Protein AF-A0A2V3VGV3-F1 (afdb_monomer_lite)

Radius of gyration: 23.81 Å; chains: 1; bounding box: 54×51×53 Å

pLDDT: mean 84.39, std 12.81, range [41.53, 97.75]

Secondary structure (DSSP, 8-state):
------TT-SSSSB-SSTTSB-S--HHHHHHHHHHHT--S--HHHHHHHHHHHHHHTT--HHHHHHHTT-SSHHHHGGGGGS-SHHHHHHHHHHHHHHHHHTT--SPPP-PPP----

Sequence (117 aa):
MQNRKSDDSEFVFPGIGKSGHIQEPRKGWERILKSAEIKDLRLHDLRRTLGSWQAKTGASLAIIGKSLNHKNQNTTAIYARLDLDPVRDSVNTATSAMLAAGGLTKPGEIVQFKKKK

Structure (mmCIF, N/CA/C/O backbone):
data_AF-A0A2V3VGV3-F1
#
_entry.id   AF-A0A2V3VGV3-F1
#
loop_
_atom_site.group_PDB
_atom_site.id
_atom_site.type_symbol
_atom_site.label_atom_id
_atom_site.label_alt_id
_atom_site.label_comp_id
_atom_site.label_asym_id
_atom_site.label_entity_id
_atom_site.label_seq_id
_atom_site.pdbx_PDB_ins_code
_atom_site.Cartn_x
_atom_site.Cartn_y
_atom_site.Cartn_z
_atom_site.occupancy
_atom_site.B_iso_or_equiv
_atom_site.auth_seq_id
_atom_site.auth_comp_id
_atom_site.auth_asym_id
_atom_site.auth_atom_id
_atom_site.pdbx_PDB_model_num
ATOM 1 N N . MET A 1 1 ? 3.241 0.361 -24.823 1.00 41.53 1 MET A N 1
ATOM 2 C CA . MET A 1 1 ? 4.110 -0.615 -24.130 1.00 41.53 1 MET A CA 1
ATOM 3 C C . MET A 1 1 ? 4.147 -1.877 -24.976 1.00 41.53 1 MET A C 1
ATOM 5 O O . MET A 1 1 ? 3.170 -2.605 -24.985 1.00 41.53 1 MET A O 1
ATOM 9 N N . GLN A 1 2 ? 5.198 -2.090 -25.770 1.00 47.19 2 GLN A N 1
ATOM 10 C CA . GLN A 1 2 ? 5.351 -3.347 -26.508 1.00 47.19 2 GLN A CA 1
ATOM 11 C C . GLN A 1 2 ? 5.867 -4.406 -25.531 1.00 47.19 2 GLN A C 1
ATOM 13 O O . GLN A 1 2 ? 6.967 -4.264 -24.991 1.00 47.19 2 GLN A O 1
ATOM 18 N N . ASN A 1 3 ? 5.050 -5.427 -25.269 1.00 47.53 3 ASN A N 1
ATOM 19 C CA . ASN A 1 3 ? 5.490 -6.638 -24.592 1.00 47.53 3 ASN A CA 1
ATOM 20 C C . ASN A 1 3 ? 6.652 -7.214 -25.401 1.00 47.53 3 ASN A C 1
ATOM 22 O O . ASN A 1 3 ? 6.489 -7.531 -26.578 1.00 47.53 3 ASN A O 1
ATOM 26 N N . ARG A 1 4 ? 7.830 -7.320 -24.782 1.00 57.66 4 ARG A N 1
ATOM 27 C CA . ARG A 1 4 ? 8.932 -8.125 -25.312 1.00 57.66 4 ARG A CA 1
ATOM 28 C C . ARG A 1 4 ? 8.493 -9.584 -25.219 1.00 57.66 4 ARG A C 1
ATOM 30 O O . ARG A 1 4 ? 8.804 -10.256 -24.247 1.00 57.66 4 ARG A O 1
ATOM 37 N N . LYS A 1 5 ? 7.676 -10.031 -26.168 1.00 53.75 5 LYS A N 1
ATOM 38 C CA . LYS A 1 5 ? 7.305 -11.434 -26.295 1.00 53.75 5 LYS A CA 1
ATOM 39 C C . LYS A 1 5 ? 8.529 -12.201 -26.777 1.00 53.75 5 LYS A C 1
ATOM 41 O O . LYS A 1 5 ? 8.916 -12.079 -27.934 1.00 53.75 5 LYS A O 1
ATOM 46 N N . SER A 1 6 ? 9.122 -12.987 -25.896 1.00 59.50 6 SER A N 1
ATOM 47 C CA . SER A 1 6 ? 9.568 -14.318 -26.280 1.00 59.50 6 SER A CA 1
ATOM 48 C C . SER A 1 6 ? 8.432 -15.245 -25.862 1.00 59.50 6 SER A C 1
ATOM 50 O O . SER A 1 6 ? 8.212 -15.428 -24.669 1.00 59.50 6 SER A O 1
ATOM 52 N N . ASP A 1 7 ? 7.666 -15.769 -26.825 1.00 63.41 7 ASP A N 1
ATOM 53 C CA . ASP A 1 7 ? 6.530 -16.677 -26.560 1.00 63.41 7 ASP A CA 1
ATOM 54 C C . ASP A 1 7 ? 6.970 -18.000 -25.872 1.00 63.41 7 ASP A C 1
ATOM 56 O O . ASP A 1 7 ? 6.122 -18.812 -25.529 1.00 63.41 7 ASP A O 1
ATOM 60 N N . ASP A 1 8 ? 8.274 -18.176 -25.608 1.00 77.25 8 ASP A N 1
ATOM 61 C CA . ASP A 1 8 ? 8.905 -19.375 -25.036 1.00 77.25 8 ASP A CA 1
ATOM 62 C C . ASP A 1 8 ? 9.764 -19.087 -23.776 1.00 77.25 8 ASP A C 1
ATOM 64 O O . ASP A 1 8 ? 10.654 -19.850 -23.410 1.00 77.25 8 ASP A O 1
ATOM 68 N N . SER A 1 9 ? 9.574 -17.933 -23.118 1.00 81.75 9 SER A N 1
ATOM 69 C CA . SER A 1 9 ? 10.306 -17.593 -21.883 1.00 81.75 9 SER A CA 1
ATOM 70 C C . SER A 1 9 ? 9.582 -18.069 -20.625 1.00 81.75 9 SER A C 1
ATOM 72 O O . SER A 1 9 ? 8.437 -17.693 -20.393 1.00 81.75 9 SER A O 1
ATOM 74 N N . GLU A 1 10 ? 10.303 -18.760 -19.738 1.00 90.81 10 GLU A N 1
ATOM 75 C CA . GLU A 1 10 ? 9.834 -19.148 -18.394 1.00 90.81 10 GLU A CA 1
ATOM 76 C C . GLU A 1 10 ? 9.521 -17.936 -17.489 1.00 90.81 10 GLU A C 1
ATOM 78 O O . GLU A 1 10 ? 8.696 -18.003 -16.578 1.00 90.81 10 GLU A O 1
ATOM 83 N N . PHE A 1 11 ? 10.162 -16.791 -17.733 1.00 89.38 11 PHE A N 1
ATOM 84 C CA . PHE A 1 11 ? 10.053 -15.617 -16.870 1.00 89.38 11 PHE A CA 1
ATOM 85 C C . PHE A 1 11 ? 8.954 -14.649 -17.315 1.00 89.38 11 PHE A C 1
ATOM 87 O O . PHE A 1 11 ? 8.876 -14.282 -18.486 1.00 89.38 11 PHE A O 1
ATOM 94 N N . VAL A 1 12 ? 8.200 -14.115 -16.344 1.00 88.62 12 VAL A N 1
ATOM 95 C CA . VAL A 1 12 ? 7.179 -13.061 -16.551 1.00 88.62 12 VAL A CA 1
ATOM 96 C C . VAL A 1 12 ? 7.784 -11.773 -17.132 1.00 88.62 12 VAL A C 1
ATOM 98 O O . VAL A 1 12 ? 7.137 -11.062 -17.899 1.00 88.62 12 VAL A O 1
ATOM 101 N N . PHE A 1 13 ? 9.039 -11.470 -16.787 1.00 88.81 13 PHE A N 1
ATOM 102 C CA . PHE A 1 13 ? 9.778 -10.309 -17.289 1.00 88.81 13 PHE A CA 1
ATOM 103 C C . PHE A 1 13 ? 11.038 -10.751 -18.051 1.00 88.81 13 PHE A C 1
ATOM 105 O O . PHE A 1 13 ? 12.144 -10.698 -17.492 1.00 88.81 13 PHE A O 1
ATOM 112 N N . PRO A 1 14 ? 10.895 -11.178 -19.320 1.00 89.94 14 PRO A N 1
ATOM 113 C CA . PRO A 1 14 ? 12.017 -11.635 -20.130 1.00 89.94 14 PRO A CA 1
ATOM 114 C C . PRO A 1 14 ? 13.015 -10.508 -20.417 1.00 89.94 14 PRO A C 1
ATOM 116 O O . PRO A 1 14 ? 12.679 -9.320 -20.511 1.00 89.94 14 PRO A O 1
ATOM 119 N N . GLY A 1 15 ? 14.280 -10.889 -20.563 1.00 86.50 15 GLY A N 1
ATOM 120 C CA . GLY A 1 15 ? 15.411 -9.988 -20.729 1.00 86.50 15 GLY A CA 1
ATOM 121 C C . GLY A 1 15 ? 16.419 -10.541 -21.729 1.00 86.50 15 GLY A C 1
ATOM 122 O O . GLY A 1 15 ? 16.594 -11.740 -21.859 1.00 86.50 15 GLY A O 1
ATOM 123 N N . ILE A 1 16 ? 17.112 -9.644 -22.426 1.00 84.06 16 ILE A N 1
ATOM 124 C CA . ILE A 1 16 ? 18.057 -9.994 -23.506 1.00 84.06 16 ILE A CA 1
ATOM 125 C C . ILE A 1 16 ? 19.454 -10.348 -22.936 1.00 84.06 16 ILE A C 1
ATOM 127 O O . ILE A 1 16 ? 20.385 -10.667 -23.664 1.00 84.06 16 ILE A O 1
ATOM 131 N N . GLY A 1 17 ? 19.640 -10.240 -21.616 1.00 84.19 17 GLY A N 1
ATOM 132 C CA . GLY A 1 17 ? 20.916 -10.519 -20.951 1.00 84.19 17 GLY A CA 1
ATOM 133 C C . GLY A 1 17 ? 21.192 -12.015 -20.781 1.00 84.19 17 GLY A C 1
ATOM 134 O O . GLY A 1 17 ? 20.333 -12.850 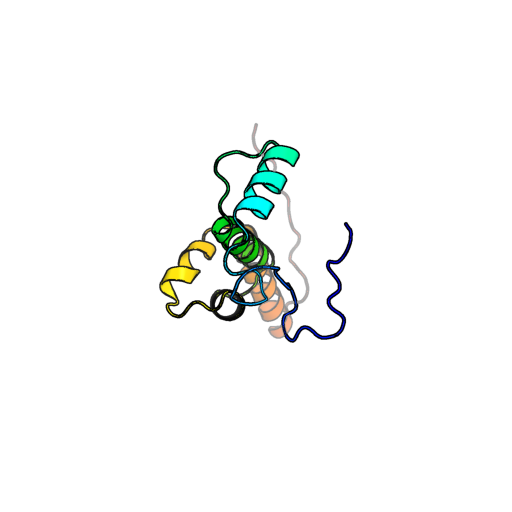-21.039 1.00 84.19 17 GLY A O 1
ATOM 135 N N . LYS A 1 18 ? 22.381 -12.348 -20.260 1.00 85.69 18 LYS A N 1
ATOM 136 C CA . LYS A 1 18 ? 22.824 -13.740 -20.031 1.00 85.69 18 LYS A CA 1
ATOM 137 C C . LYS A 1 18 ? 21.863 -14.573 -19.175 1.00 85.69 18 LYS A C 1
ATOM 139 O O . LYS A 1 18 ? 21.809 -15.781 -19.339 1.00 85.69 18 LYS A O 1
ATOM 144 N N . SER A 1 19 ? 21.127 -13.937 -18.264 1.00 88.62 19 SER A N 1
ATOM 145 C CA . SER A 1 19 ? 20.137 -14.596 -17.409 1.00 88.62 19 SER A CA 1
ATOM 146 C C . SER A 1 19 ? 18.788 -14.842 -18.087 1.00 88.62 19 SER A C 1
ATOM 148 O O . SER A 1 19 ? 17.919 -15.434 -17.466 1.00 88.62 19 SER A O 1
ATOM 150 N N . GLY A 1 20 ? 18.551 -14.334 -19.301 1.00 88.44 20 GLY A N 1
ATOM 151 C CA . GLY A 1 20 ? 17.265 -14.475 -19.999 1.00 88.44 20 GLY A CA 1
ATOM 152 C C . GLY A 1 20 ? 16.097 -13.677 -19.394 1.00 88.44 20 GLY A C 1
ATOM 153 O O . GLY A 1 20 ? 15.014 -13.628 -19.972 1.00 88.44 20 GLY A O 1
ATOM 154 N N . HIS A 1 21 ? 16.297 -12.994 -18.262 1.00 90.38 21 HIS A N 1
ATOM 155 C CA . HIS A 1 21 ? 15.276 -12.193 -17.581 1.00 90.38 21 HIS A CA 1
ATOM 156 C C . HIS A 1 21 ? 15.848 -10.921 -16.953 1.00 90.38 21 HIS A C 1
ATOM 158 O O . HIS A 1 21 ? 17.062 -10.763 -16.786 1.00 90.38 21 HIS A O 1
ATOM 164 N N . ILE A 1 22 ? 14.960 -9.996 -16.587 1.00 89.50 22 ILE A N 1
ATOM 165 C CA . ILE A 1 22 ? 15.328 -8.797 -15.829 1.00 89.50 22 ILE A CA 1
ATOM 166 C C . ILE A 1 22 ? 15.767 -9.213 -14.420 1.00 89.50 22 ILE A C 1
ATOM 168 O O . ILE A 1 22 ? 14.979 -9.790 -13.675 1.00 89.50 22 ILE A O 1
ATOM 172 N N . GLN A 1 23 ? 17.013 -8.905 -14.052 1.00 89.31 23 GLN A N 1
ATOM 173 C CA . GLN A 1 23 ? 17.511 -9.066 -12.679 1.00 89.31 23 GLN A CA 1
ATOM 174 C C . GLN A 1 23 ? 17.263 -7.805 -11.847 1.00 89.31 23 GLN A C 1
ATOM 176 O O . GLN A 1 23 ? 16.706 -7.873 -10.758 1.00 89.31 23 GLN A O 1
ATOM 181 N N . GLU A 1 24 ? 17.607 -6.640 -12.398 1.00 88.12 24 GLU A N 1
ATOM 182 C CA . GLU A 1 24 ? 17.393 -5.349 -11.749 1.00 88.12 24 GLU A CA 1
ATOM 183 C C . GLU A 1 24 ? 16.664 -4.383 -12.691 1.00 88.12 24 GLU A C 1
ATOM 185 O O . GLU A 1 24 ? 17.153 -4.088 -13.788 1.00 88.12 24 GLU A O 1
ATOM 190 N N . PRO A 1 25 ? 15.517 -3.812 -12.287 1.00 90.69 25 PRO A N 1
ATOM 191 C CA . PRO A 1 25 ? 14.743 -2.912 -13.137 1.00 90.69 25 PRO A CA 1
ATOM 192 C C . PRO A 1 25 ? 15.286 -1.470 -13.150 1.00 90.69 25 PRO A C 1
ATOM 194 O O . PRO A 1 25 ? 14.529 -0.542 -13.422 1.00 90.69 25 PRO A O 1
ATOM 197 N N . ARG A 1 26 ? 16.582 -1.245 -12.889 1.00 88.56 26 ARG A N 1
ATOM 198 C CA . ARG A 1 26 ? 17.172 0.091 -12.673 1.00 88.56 26 ARG A CA 1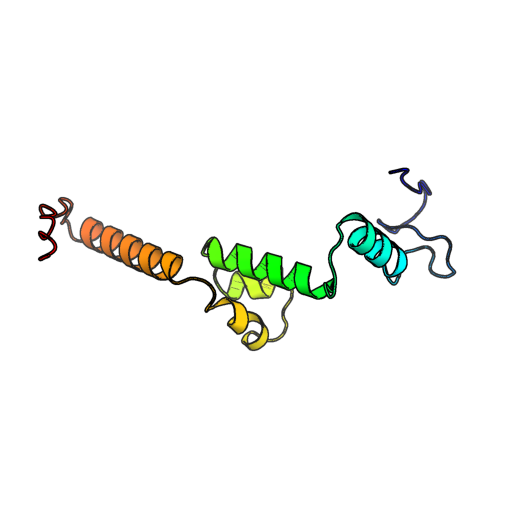
ATOM 199 C C . ARG A 1 26 ? 16.857 1.091 -13.792 1.00 88.56 26 ARG A 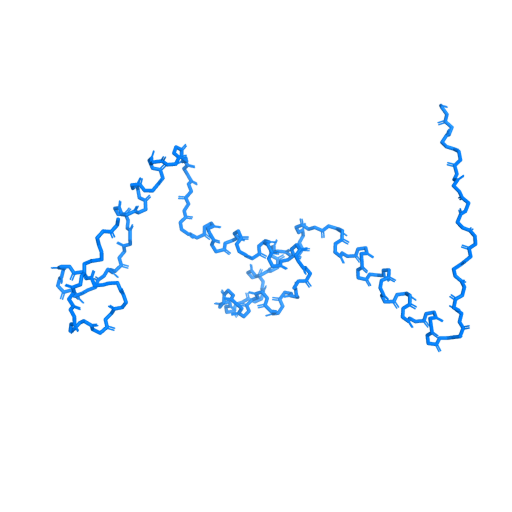C 1
ATOM 201 O O . ARG A 1 26 ? 16.296 2.146 -13.524 1.00 88.56 26 ARG A O 1
ATOM 208 N N . LYS A 1 27 ? 17.140 0.742 -15.052 1.00 89.12 27 LYS A N 1
ATOM 209 C CA . LYS A 1 27 ? 16.875 1.629 -16.207 1.00 89.12 27 LYS A CA 1
ATOM 210 C C . LYS A 1 27 ? 15.383 1.919 -16.394 1.00 89.12 27 LYS A C 1
ATOM 212 O O . LYS A 1 27 ? 14.996 3.017 -16.782 1.00 89.12 27 LYS A O 1
ATOM 217 N N . GLY A 1 28 ? 14.539 0.915 -16.145 1.00 91.38 28 GLY A N 1
ATOM 218 C CA . GLY A 1 28 ? 13.087 1.071 -16.209 1.00 91.38 28 GLY A CA 1
ATOM 219 C C . GLY A 1 28 ? 12.584 2.013 -15.120 1.00 91.38 28 GLY A C 1
ATOM 220 O O . GLY A 1 28 ? 11.784 2.899 -15.406 1.00 91.38 28 GLY A O 1
ATOM 221 N N . TRP A 1 29 ? 13.113 1.857 -13.907 1.00 94.06 29 TRP A N 1
ATOM 222 C CA . TRP A 1 29 ? 12.810 2.695 -12.755 1.00 94.06 29 TRP A CA 1
ATOM 223 C C . TRP A 1 29 ? 13.234 4.150 -12.973 1.00 94.06 29 TRP A C 1
ATOM 225 O O . TRP A 1 29 ? 12.403 5.042 -12.847 1.00 94.06 29 TRP A O 1
ATOM 235 N N . GLU A 1 30 ? 14.474 4.392 -13.411 1.00 93.62 30 GLU A N 1
ATOM 236 C CA . GLU A 1 30 ? 14.980 5.734 -13.746 1.00 93.62 30 GLU A CA 1
ATOM 237 C C . GLU A 1 30 ? 14.096 6.433 -14.793 1.00 93.62 30 GLU A C 1
ATOM 239 O O . GLU A 1 30 ? 13.768 7.612 -14.653 1.00 93.62 30 GLU A O 1
ATOM 244 N N . ARG A 1 31 ? 13.645 5.699 -15.821 1.00 95.06 31 ARG A N 1
ATOM 245 C CA . ARG A 1 31 ? 12.728 6.230 -16.839 1.00 95.06 31 ARG A CA 1
ATOM 246 C C . ARG A 1 31 ? 11.368 6.619 -16.254 1.00 95.06 31 ARG A C 1
ATOM 248 O O . ARG A 1 31 ? 10.833 7.655 -16.639 1.00 95.06 31 ARG A O 1
ATOM 255 N N . ILE A 1 32 ? 10.814 5.799 -15.360 1.00 95.31 32 ILE A N 1
ATOM 256 C CA . ILE A 1 32 ? 9.532 6.080 -14.696 1.00 95.31 32 ILE A CA 1
ATOM 257 C C . ILE A 1 32 ? 9.661 7.326 -13.818 1.00 95.31 32 ILE A C 1
ATOM 259 O O . ILE A 1 32 ? 8.856 8.240 -13.963 1.00 95.31 32 ILE A O 1
ATOM 263 N N . LEU A 1 33 ? 10.699 7.405 -12.978 1.00 96.50 33 LEU A N 1
ATOM 264 C CA . LEU A 1 33 ? 10.941 8.568 -12.119 1.00 96.50 33 LEU A CA 1
ATOM 265 C C . LEU A 1 33 ? 11.116 9.855 -12.926 1.00 96.50 33 LEU A C 1
ATOM 267 O O . LEU A 1 33 ? 10.505 10.866 -12.595 1.00 96.50 33 LEU A O 1
ATOM 271 N N . LYS A 1 34 ? 11.887 9.804 -14.023 1.00 96.88 34 LYS A N 1
ATOM 272 C CA . LYS A 1 34 ? 12.067 10.947 -14.926 1.00 96.88 34 LYS A CA 1
ATOM 273 C C . LYS A 1 34 ? 10.744 11.394 -15.548 1.00 96.88 34 LYS A C 1
ATOM 275 O O . LYS A 1 34 ? 10.488 12.586 -15.613 1.00 96.88 34 LYS A O 1
ATOM 280 N N . SER A 1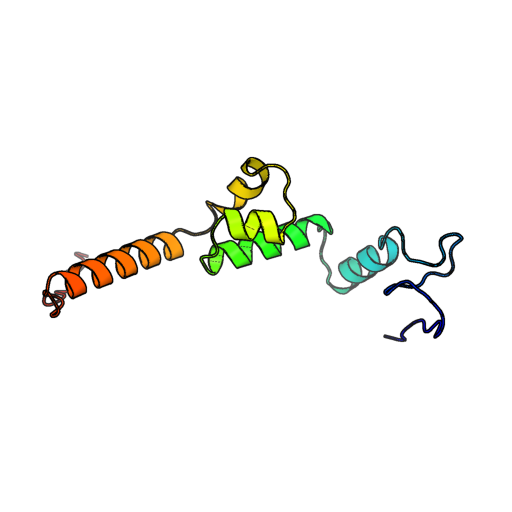 35 ? 9.922 10.450 -16.004 1.00 97.50 35 SER A N 1
ATOM 281 C CA . SER A 1 35 ? 8.625 10.758 -16.618 1.00 97.50 35 SER A CA 1
ATOM 282 C C . SER A 1 35 ? 7.594 11.282 -15.619 1.00 97.50 35 SER A C 1
ATOM 284 O O . SER A 1 35 ? 6.689 11.997 -16.028 1.00 97.50 35 SER A O 1
ATOM 286 N N . ALA A 1 36 ? 7.696 10.887 -14.349 1.00 97.12 36 ALA A N 1
ATOM 287 C CA . ALA A 1 36 ? 6.806 11.324 -13.276 1.00 97.12 36 ALA A CA 1
ATOM 288 C C . ALA A 1 36 ? 7.323 12.570 -12.534 1.00 97.12 36 ALA A C 1
ATOM 290 O O . ALA A 1 36 ? 6.658 13.036 -11.617 1.00 97.12 36 ALA A O 1
ATOM 291 N N . GLU A 1 37 ? 8.513 13.070 -12.887 1.00 97.75 37 GLU A N 1
ATOM 292 C CA . GLU A 1 37 ? 9.201 14.185 -12.217 1.00 97.75 37 GLU A CA 1
ATOM 293 C C . GLU A 1 37 ? 9.448 13.966 -10.709 1.00 97.75 37 GLU A C 1
ATOM 295 O O . GLU A 1 37 ? 9.612 14.910 -9.936 1.00 97.75 37 GLU A O 1
ATOM 300 N N . ILE A 1 38 ? 9.538 12.705 -10.278 1.00 96.94 38 ILE A N 1
ATOM 301 C CA . ILE A 1 38 ? 9.764 12.338 -8.876 1.00 96.94 38 ILE A CA 1
ATOM 302 C C . ILE A 1 38 ? 11.262 12.157 -8.624 1.00 96.94 38 ILE A C 1
ATOM 304 O O . ILE A 1 38 ? 11.952 11.426 -9.337 1.00 96.94 38 ILE A O 1
ATOM 308 N N . LYS A 1 39 ? 11.760 12.787 -7.557 1.00 95.12 39 LYS A N 1
ATOM 309 C CA . LYS A 1 39 ? 13.136 12.632 -7.068 1.00 95.12 39 LYS A CA 1
ATOM 310 C C . LYS A 1 39 ? 13.160 11.784 -5.795 1.00 95.12 39 LYS A C 1
ATOM 312 O O . LYS A 1 39 ? 12.194 11.778 -5.042 1.00 95.12 39 LYS A O 1
ATOM 317 N N . ASP A 1 40 ? 14.276 11.086 -5.580 1.00 93.25 40 ASP A N 1
ATOM 318 C CA . ASP A 1 40 ? 14.588 10.322 -4.356 1.00 93.25 40 ASP A CA 1
ATOM 319 C C . ASP A 1 40 ? 13.536 9.271 -3.932 1.00 93.25 40 ASP A C 1
ATOM 321 O O . ASP A 1 40 ? 13.338 9.006 -2.752 1.00 93.25 40 ASP A O 1
ATOM 325 N N . LEU A 1 41 ? 12.867 8.635 -4.902 1.00 95.12 41 LEU A N 1
ATOM 326 C CA . LEU A 1 41 ? 11.968 7.506 -4.646 1.00 95.12 41 LEU A CA 1
ATOM 327 C C . LEU A 1 41 ? 12.652 6.179 -4.995 1.00 95.12 41 LEU A C 1
ATOM 329 O O . LEU A 1 41 ? 13.120 5.963 -6.119 1.00 95.12 41 LEU A O 1
ATOM 333 N N . ARG A 1 42 ? 12.674 5.247 -4.044 1.00 94.06 42 ARG A N 1
ATOM 334 C CA . ARG A 1 42 ? 13.243 3.906 -4.210 1.00 94.06 42 ARG A CA 1
ATOM 335 C C . ARG A 1 42 ? 12.126 2.888 -4.415 1.00 94.06 42 ARG A C 1
ATOM 337 O O . ARG A 1 42 ? 11.018 3.041 -3.916 1.00 94.06 42 ARG A O 1
ATOM 344 N N . LEU A 1 43 ? 12.435 1.767 -5.069 1.00 92.50 43 LEU A N 1
ATOM 345 C CA . LEU A 1 43 ? 11.478 0.656 -5.214 1.00 92.50 43 LEU A CA 1
ATOM 346 C C . LEU A 1 43 ? 10.992 0.112 -3.860 1.00 92.50 43 LEU A C 1
ATOM 348 O O . LEU A 1 43 ? 9.850 -0.324 -3.743 1.00 92.50 43 LEU A O 1
ATOM 352 N N . HIS A 1 44 ? 11.836 0.167 -2.824 1.00 93.94 44 HIS A N 1
ATOM 353 C CA . HIS A 1 44 ? 11.440 -0.213 -1.466 1.00 93.94 44 HIS A CA 1
ATOM 354 C C . HIS A 1 44 ? 10.332 0.689 -0.902 1.00 93.94 44 HIS A C 1
ATOM 356 O O . HIS A 1 44 ? 9.495 0.215 -0.134 1.00 93.94 44 HIS A O 1
ATOM 362 N N . ASP A 1 45 ? 10.274 1.956 -1.311 1.00 95.00 45 ASP A N 1
ATOM 363 C CA . ASP A 1 45 ? 9.245 2.879 -0.841 1.00 95.00 45 ASP A CA 1
ATOM 364 C C . ASP A 1 45 ? 7.869 2.477 -1.365 1.00 95.00 45 ASP A C 1
ATOM 366 O O . ASP A 1 45 ? 6.901 2.585 -0.626 1.00 95.00 45 ASP A O 1
ATOM 370 N N . LEU A 1 46 ? 7.775 1.862 -2.552 1.00 95.38 46 LEU A N 1
ATOM 371 C CA . LEU A 1 46 ? 6.518 1.272 -3.032 1.00 95.38 46 LEU A CA 1
ATOM 372 C C . LEU A 1 46 ? 6.004 0.172 -2.091 1.00 95.38 46 LEU A C 1
ATOM 374 O O . LEU A 1 46 ? 4.811 0.115 -1.787 1.00 95.38 46 LEU A O 1
ATOM 378 N N . ARG A 1 47 ? 6.905 -0.682 -1.581 1.00 95.31 47 ARG A N 1
ATOM 379 C CA . ARG A 1 47 ? 6.554 -1.701 -0.576 1.00 95.31 47 ARG A CA 1
ATOM 380 C C . ARG A 1 47 ? 6.048 -1.044 0.707 1.00 95.31 47 ARG A C 1
ATOM 382 O O . ARG A 1 47 ? 5.077 -1.522 1.292 1.00 95.31 47 ARG A O 1
ATOM 389 N N . ARG A 1 48 ? 6.689 0.049 1.130 1.00 94.88 48 ARG A N 1
ATOM 390 C CA . ARG A 1 48 ? 6.267 0.819 2.304 1.00 94.88 48 ARG A CA 1
ATOM 391 C C . ARG A 1 48 ? 4.910 1.475 2.106 1.00 94.88 48 ARG A C 1
ATOM 393 O O . ARG A 1 48 ? 4.058 1.345 2.974 1.00 94.88 48 ARG A O 1
ATOM 400 N N . THR A 1 49 ? 4.669 2.090 0.953 1.00 94.94 49 THR A N 1
ATOM 401 C CA . THR A 1 49 ? 3.378 2.681 0.598 1.00 94.94 49 THR A CA 1
ATOM 402 C C . THR A 1 49 ? 2.259 1.646 0.660 1.00 94.94 49 THR A C 1
ATOM 404 O O . THR A 1 49 ? 1.222 1.922 1.258 1.00 94.94 49 THR A O 1
ATOM 407 N N . LEU A 1 50 ? 2.473 0.435 0.131 1.00 96.25 50 LEU A N 1
ATOM 408 C CA . LEU A 1 50 ? 1.493 -0.650 0.228 1.00 96.25 50 LEU A CA 1
ATOM 409 C C . LEU A 1 50 ? 1.193 -1.034 1.689 1.00 96.25 50 LEU A C 1
ATOM 411 O O . LEU A 1 50 ? 0.029 -1.198 2.049 1.00 96.25 50 LEU A O 1
ATOM 415 N N . GLY A 1 51 ? 2.219 -1.153 2.536 1.00 94.62 51 GLY A N 1
ATOM 416 C CA . GLY A 1 51 ? 2.040 -1.416 3.968 1.00 94.62 51 GLY A CA 1
ATOM 417 C C . GLY A 1 51 ? 1.256 -0.319 4.684 1.00 94.62 51 GLY A C 1
ATOM 418 O O . GLY A 1 51 ? 0.349 -0.614 5.460 1.00 94.62 51 GLY A O 1
ATOM 419 N N . SER A 1 52 ? 1.551 0.942 4.364 1.00 92.69 52 SER A N 1
ATOM 420 C CA . SER A 1 52 ? 0.828 2.094 4.898 1.00 92.69 52 SER A CA 1
ATOM 421 C C . SER A 1 52 ? -0.648 2.079 4.513 1.00 92.69 52 SER A C 1
ATOM 423 O O . SER A 1 52 ? -1.498 2.324 5.362 1.00 92.69 52 SER A O 1
ATOM 425 N N . TRP A 1 53 ? -0.972 1.755 3.259 1.00 93.19 53 TRP A N 1
ATOM 426 C CA . TRP A 1 53 ? -2.363 1.636 2.816 1.00 93.19 53 TRP A CA 1
ATOM 427 C C . TRP A 1 53 ? -3.098 0.489 3.507 1.00 93.19 53 TRP A C 1
ATOM 429 O O . TRP A 1 53 ? -4.215 0.696 3.967 1.00 93.19 53 TRP A O 1
ATOM 439 N N . GLN A 1 54 ? -2.467 -0.679 3.662 1.00 92.75 54 GLN A N 1
ATOM 440 C CA . GLN A 1 54 ? -3.072 -1.789 4.406 1.00 92.75 54 GLN A CA 1
ATOM 441 C C . GLN A 1 54 ? -3.386 -1.396 5.858 1.00 92.75 54 GLN A C 1
ATOM 443 O O . GLN A 1 54 ? -4.483 -1.677 6.343 1.00 92.75 54 GLN A O 1
ATOM 448 N N . ALA A 1 55 ? -2.460 -0.704 6.530 1.00 90.00 55 ALA A N 1
ATOM 449 C CA . ALA A 1 55 ? -2.674 -0.205 7.888 1.00 90.00 55 ALA A CA 1
ATOM 450 C C . ALA A 1 55 ? -3.832 0.800 7.957 1.00 90.00 55 ALA A C 1
ATOM 452 O O . ALA A 1 55 ? -4.700 0.666 8.815 1.00 90.00 55 ALA A O 1
ATOM 453 N N . LYS A 1 56 ? -3.896 1.748 7.012 1.00 86.75 56 LYS A N 1
ATOM 454 C CA . LYS A 1 56 ? -5.009 2.706 6.905 1.00 86.75 56 LYS A CA 1
ATOM 455 C C . LYS A 1 56 ? -6.361 2.029 6.696 1.00 86.75 56 LYS A C 1
ATOM 457 O O . LYS A 1 56 ? -7.358 2.483 7.233 1.00 86.75 56 LYS A O 1
ATOM 462 N N . THR A 1 57 ? -6.398 0.917 5.963 1.00 87.44 57 THR A N 1
ATOM 463 C CA . THR A 1 57 ? -7.620 0.114 5.778 1.00 87.44 57 THR A CA 1
ATOM 464 C C . THR A 1 57 ? -7.935 -0.822 6.955 1.00 87.44 57 THR A C 1
ATOM 466 O O . THR A 1 57 ? -8.836 -1.647 6.850 1.00 87.44 57 THR A O 1
ATOM 469 N N . GLY A 1 58 ? -7.194 -0.735 8.065 1.00 84.12 58 GLY A N 1
ATOM 470 C CA . GLY A 1 58 ? -7.446 -1.514 9.281 1.00 84.12 58 GLY A CA 1
ATOM 471 C C . GLY A 1 58 ? -6.866 -2.933 9.283 1.00 84.12 58 GLY A C 1
ATOM 472 O O . GLY A 1 58 ? -7.194 -3.725 10.167 1.00 84.12 58 GLY A O 1
ATOM 473 N N . ALA A 1 59 ? -5.997 -3.291 8.331 1.00 89.69 59 ALA A N 1
ATOM 474 C CA . ALA A 1 59 ? -5.341 -4.597 8.348 1.00 89.69 59 ALA A CA 1
ATOM 475 C C . ALA A 1 59 ? -4.427 -4.738 9.577 1.00 89.69 59 ALA A C 1
ATOM 477 O O . ALA A 1 59 ? -3.692 -3.820 9.945 1.00 89.69 59 ALA A O 1
ATOM 478 N N . SER A 1 60 ? -4.423 -5.920 10.198 1.00 90.44 60 SER A N 1
ATOM 479 C CA . SER A 1 60 ? -3.564 -6.178 11.358 1.00 90.44 60 SER A CA 1
ATOM 480 C C . SER A 1 60 ? -2.084 -6.249 10.967 1.00 90.44 60 SER A C 1
ATOM 482 O O . SER A 1 60 ? -1.731 -6.671 9.863 1.00 90.44 60 SER A O 1
ATOM 484 N N . LEU A 1 61 ? -1.183 -5.932 11.904 1.00 91.88 61 LEU A N 1
ATOM 485 C CA . LEU A 1 61 ? 0.267 -6.030 11.672 1.00 91.88 61 LEU A CA 1
ATOM 486 C C . LEU A 1 61 ? 0.713 -7.442 11.266 1.00 91.88 61 LEU A C 1
ATOM 488 O O . LEU A 1 61 ? 1.672 -7.591 10.514 1.00 91.88 61 LEU A O 1
ATOM 492 N N . ALA A 1 62 ? 0.016 -8.487 11.718 1.00 93.00 62 ALA A N 1
ATOM 493 C CA . ALA A 1 62 ? 0.306 -9.857 11.306 1.00 93.00 62 ALA A CA 1
ATOM 494 C C . ALA A 1 62 ? 0.001 -10.083 9.814 1.00 93.00 62 ALA A C 1
ATOM 496 O O . ALA A 1 62 ? 0.802 -10.702 9.111 1.00 93.00 62 ALA A O 1
ATOM 497 N N . ILE A 1 63 ? -1.125 -9.551 9.322 1.00 94.56 63 ILE A N 1
ATOM 498 C CA . ILE A 1 63 ? -1.510 -9.622 7.904 1.00 94.56 63 ILE A CA 1
ATOM 499 C C . ILE A 1 63 ? -0.538 -8.802 7.058 1.00 94.56 63 ILE A C 1
ATOM 501 O O . ILE A 1 63 ? -0.007 -9.317 6.075 1.00 94.56 63 ILE A O 1
ATOM 505 N N . ILE A 1 64 ? -0.236 -7.573 7.482 1.00 95.06 64 ILE A N 1
ATOM 506 C CA . ILE A 1 64 ? 0.711 -6.694 6.785 1.00 95.06 64 ILE A CA 1
ATOM 507 C C . ILE A 1 64 ? 2.101 -7.336 6.724 1.00 95.06 64 ILE A C 1
ATOM 509 O O . ILE A 1 64 ? 2.745 -7.344 5.681 1.00 95.06 64 ILE A O 1
ATOM 513 N N . GLY A 1 65 ? 2.575 -7.925 7.823 1.00 96.06 65 GLY A N 1
ATOM 514 C CA . GLY A 1 65 ? 3.878 -8.583 7.860 1.00 96.06 65 GLY A CA 1
ATOM 515 C C . GLY A 1 65 ? 3.959 -9.762 6.894 1.00 96.06 65 GLY A C 1
ATOM 516 O O . GLY A 1 65 ? 4.952 -9.897 6.183 1.00 96.06 65 GLY A O 1
ATOM 517 N N . LYS A 1 66 ? 2.905 -10.584 6.819 1.00 95.94 66 LYS A N 1
ATOM 518 C CA . LYS A 1 66 ? 2.837 -11.710 5.877 1.00 95.94 66 LYS A CA 1
ATOM 519 C C . LYS A 1 66 ? 2.732 -11.243 4.424 1.00 95.94 66 LYS A C 1
ATOM 521 O O . LYS A 1 66 ? 3.475 -11.747 3.587 1.00 95.94 66 LYS A O 1
ATOM 526 N N . SER A 1 67 ? 1.874 -10.264 4.122 1.00 95.94 67 SER A N 1
ATOM 527 C CA . SER A 1 67 ? 1.706 -9.731 2.758 1.00 95.94 67 SER A CA 1
ATOM 528 C C . SER A 1 67 ? 2.996 -9.084 2.239 1.00 95.94 67 SER A C 1
ATOM 530 O O . SER A 1 67 ? 3.364 -9.236 1.076 1.00 95.94 67 SER A O 1
ATOM 532 N N . LEU A 1 68 ? 3.739 -8.429 3.134 1.00 96.06 68 LEU A N 1
ATOM 533 C CA . LEU A 1 68 ? 5.049 -7.849 2.875 1.00 96.06 68 LEU A CA 1
ATOM 534 C C . LEU A 1 68 ? 6.200 -8.801 3.215 1.00 96.06 68 LEU A C 1
ATOM 536 O O . LEU A 1 68 ? 7.320 -8.326 3.391 1.00 96.06 68 LEU A O 1
ATOM 540 N N . ASN A 1 69 ? 5.976 -10.113 3.306 1.00 96.38 69 ASN A N 1
ATOM 541 C CA . ASN A 1 69 ? 7.001 -11.139 3.540 1.00 96.38 69 ASN A CA 1
ATOM 542 C C . ASN A 1 69 ? 8.106 -10.722 4.541 1.00 96.38 69 ASN A C 1
ATOM 544 O O . ASN A 1 69 ? 9.303 -10.848 4.273 1.00 96.38 69 ASN A O 1
ATOM 548 N N . HIS A 1 70 ? 7.721 -10.114 5.662 1.00 96.19 70 HIS A N 1
ATOM 549 C CA . HIS A 1 70 ? 8.651 -9.675 6.690 1.00 96.19 70 HIS A CA 1
ATOM 550 C C . HIS A 1 70 ? 8.9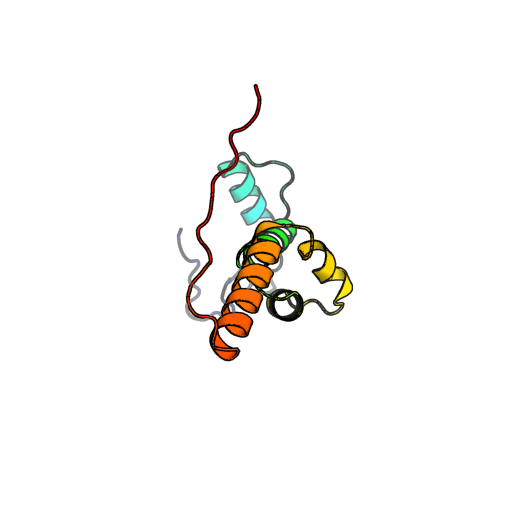80 -10.845 7.611 1.00 96.19 70 HIS A C 1
ATOM 552 O O . HIS A 1 70 ? 8.107 -11.392 8.280 1.00 96.19 70 HIS A O 1
ATOM 558 N N . LYS A 1 71 ? 10.268 -11.186 7.697 1.00 93.19 71 LYS A N 1
ATOM 559 C CA . LYS A 1 71 ? 10.754 -12.219 8.620 1.00 93.19 71 LYS A CA 1
ATOM 560 C C . LYS A 1 71 ? 10.652 -11.790 10.088 1.00 93.19 71 LYS A C 1
ATOM 562 O O . LYS A 1 71 ? 10.423 -12.625 10.955 1.00 93.19 71 LYS A O 1
ATOM 567 N N . ASN A 1 72 ? 10.838 -10.499 10.367 1.00 92.88 72 ASN A N 1
ATOM 568 C CA . ASN A 1 72 ? 10.783 -9.938 11.713 1.00 92.88 72 ASN A CA 1
ATOM 569 C C . ASN A 1 72 ? 9.558 -9.026 11.859 1.00 92.88 72 ASN A C 1
ATOM 571 O O . ASN A 1 72 ? 9.393 -8.072 11.098 1.00 92.88 72 ASN A O 1
ATOM 575 N N . GLN A 1 73 ? 8.730 -9.285 12.871 1.00 89.19 73 GLN A N 1
ATOM 576 C CA . GLN A 1 73 ? 7.551 -8.469 13.172 1.00 89.19 73 GLN A CA 1
ATOM 577 C C . GLN A 1 73 ? 7.913 -7.026 13.549 1.00 89.19 73 GLN A C 1
ATOM 579 O O . GLN A 1 73 ? 7.163 -6.108 13.219 1.00 89.19 73 GLN A O 1
ATOM 584 N N . ASN A 1 74 ? 9.094 -6.797 14.133 1.00 92.31 74 ASN A N 1
ATOM 585 C CA . ASN A 1 74 ? 9.576 -5.452 14.460 1.00 92.31 74 ASN A CA 1
ATOM 586 C C . ASN A 1 74 ? 9.722 -4.570 13.212 1.00 92.31 74 ASN A C 1
ATOM 588 O O . ASN A 1 74 ? 9.504 -3.364 13.284 1.00 92.31 74 ASN A O 1
ATOM 592 N N . THR A 1 75 ? 10.020 -5.154 12.045 1.00 92.44 75 THR A N 1
ATOM 593 C CA . THR A 1 75 ? 10.065 -4.416 10.772 1.00 92.44 75 THR A CA 1
ATOM 594 C C . THR A 1 75 ? 8.681 -3.908 10.366 1.00 92.44 75 THR A C 1
ATOM 596 O O . THR A 1 75 ? 8.563 -2.842 9.769 1.00 92.44 75 THR A O 1
ATOM 599 N N . THR A 1 76 ? 7.622 -4.641 10.714 1.00 94.31 76 THR A N 1
ATOM 600 C CA . THR A 1 76 ? 6.231 -4.272 10.414 1.00 94.31 76 THR A CA 1
ATOM 601 C C . THR A 1 76 ? 5.670 -3.247 11.398 1.00 94.31 76 THR A C 1
ATOM 603 O O . THR A 1 76 ? 4.766 -2.498 11.038 1.00 94.31 76 THR A O 1
ATOM 606 N N . ALA A 1 77 ? 6.220 -3.157 12.613 1.00 91.69 77 ALA A N 1
ATOM 607 C CA . ALA A 1 77 ? 5.756 -2.230 13.650 1.00 91.69 77 ALA A CA 1
ATOM 608 C C . ALA A 1 77 ? 5.784 -0.753 13.216 1.00 91.69 77 ALA A C 1
ATOM 610 O O . ALA A 1 77 ? 5.035 0.059 13.757 1.00 91.69 77 ALA A O 1
ATOM 611 N N . ILE A 1 78 ? 6.585 -0.407 12.200 1.00 90.56 78 ILE A N 1
ATOM 612 C CA . ILE A 1 78 ? 6.583 0.925 11.584 1.00 90.56 78 ILE A CA 1
ATOM 613 C C . ILE A 1 78 ? 5.191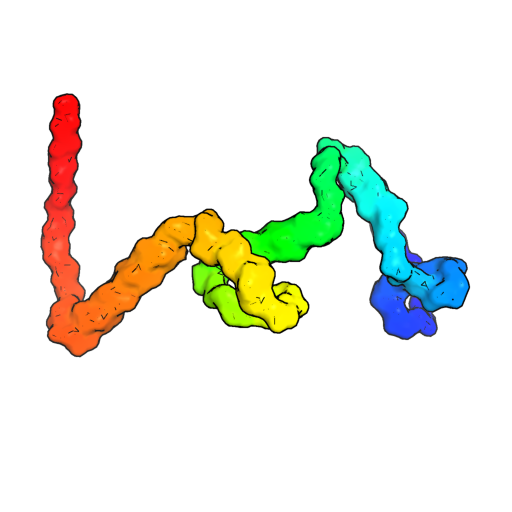 1.350 11.087 1.00 90.56 78 ILE A C 1
ATOM 615 O O . ILE A 1 78 ? 4.880 2.537 11.119 1.00 90.56 78 ILE A O 1
ATOM 619 N N . TYR A 1 79 ? 4.331 0.403 10.690 1.00 90.00 79 TYR A N 1
ATOM 620 C CA . TYR A 1 79 ? 2.992 0.718 10.187 1.00 90.00 79 TYR A CA 1
ATOM 621 C C . TYR A 1 79 ? 1.942 0.915 11.286 1.00 90.00 79 TYR A C 1
ATOM 623 O O . TYR A 1 79 ? 0.874 1.451 11.014 1.00 90.00 79 TYR A O 1
ATOM 631 N N . ALA A 1 80 ? 2.241 0.539 12.532 1.00 81.94 80 ALA A N 1
ATOM 632 C CA . ALA A 1 80 ? 1.291 0.607 13.646 1.00 81.94 80 ALA A CA 1
ATOM 633 C C . ALA A 1 80 ? 0.892 2.041 14.030 1.00 81.94 80 ALA A C 1
ATOM 635 O O . ALA A 1 80 ? -0.106 2.246 14.709 1.00 81.94 80 ALA A O 1
ATOM 636 N N . ARG A 1 81 ? 1.704 3.030 13.641 1.00 73.50 81 ARG A N 1
ATOM 637 C CA . ARG A 1 81 ? 1.575 4.433 14.068 1.00 73.50 81 ARG A CA 1
ATOM 638 C C . ARG A 1 81 ? 0.948 5.341 13.012 1.00 73.50 81 ARG A C 1
ATOM 640 O O . ARG A 1 81 ? 0.906 6.548 13.214 1.00 73.50 81 ARG A O 1
ATOM 647 N N . LEU A 1 82 ? 0.555 4.791 11.865 1.00 67.19 82 LEU A N 1
ATOM 648 C CA . LEU A 1 82 ? 0.233 5.595 10.686 1.00 67.19 82 LEU A CA 1
ATOM 649 C C . LEU A 1 82 ? -1.152 6.233 10.711 1.00 67.19 82 LEU A C 1
ATOM 651 O O . LEU A 1 82 ? -1.368 7.159 9.933 1.00 67.19 82 LEU A O 1
ATOM 655 N N . ASP A 1 83 ? -2.065 5.765 11.564 1.00 61.97 83 ASP A N 1
ATOM 656 C CA . ASP A 1 83 ? -3.412 6.321 11.613 1.00 61.97 83 ASP A CA 1
ATOM 657 C C . ASP A 1 83 ? -4.108 6.057 12.960 1.00 61.97 83 ASP A C 1
ATOM 659 O O . ASP A 1 83 ? -4.073 4.938 13.478 1.00 61.97 83 ASP A O 1
ATOM 663 N N . LEU A 1 84 ? -4.713 7.096 13.544 1.00 63.81 84 LEU A N 1
ATOM 664 C CA . LEU A 1 84 ? -5.483 7.009 14.795 1.00 63.81 84 LEU A CA 1
ATOM 665 C C . LEU A 1 84 ? -6.962 6.714 14.533 1.00 63.81 84 LEU A C 1
ATOM 667 O O . LEU A 1 84 ? -7.649 6.211 15.425 1.00 63.81 84 LEU A O 1
ATOM 671 N N . ASP A 1 85 ? -7.452 7.007 13.330 1.00 69.12 85 ASP A N 1
ATOM 672 C CA . ASP A 1 85 ? -8.863 6.841 12.990 1.00 69.12 85 ASP A CA 1
ATOM 673 C C . ASP A 1 85 ? -9.288 5.359 12.980 1.00 69.12 85 ASP A C 1
ATOM 675 O O . ASP A 1 85 ? -10.275 5.037 13.645 1.00 69.12 85 ASP A O 1
ATOM 679 N N . PRO A 1 86 ? -8.494 4.405 12.443 1.00 70.94 86 PRO A N 1
ATOM 680 C CA . PRO A 1 86 ? -8.801 2.977 12.556 1.00 70.94 86 PRO A CA 1
ATOM 681 C C . PRO A 1 86 ? -8.860 2.473 14.003 1.00 70.94 86 PRO A C 1
ATOM 683 O O . PRO A 1 86 ? -9.599 1.538 14.309 1.00 70.94 86 PRO A O 1
ATOM 686 N N . VAL A 1 87 ? -8.094 3.083 14.917 1.00 74.25 87 VAL A N 1
ATOM 687 C CA . VAL A 1 87 ? -8.136 2.729 16.344 1.00 74.25 87 VAL A CA 1
ATOM 688 C C . VAL A 1 87 ? -9.467 3.165 16.952 1.00 74.25 87 VAL A C 1
ATOM 690 O O . VAL A 1 87 ? -10.100 2.376 17.653 1.00 74.25 87 VAL A O 1
ATOM 693 N N . ARG A 1 88 ? -9.922 4.391 16.661 1.00 78.50 88 ARG A N 1
ATOM 694 C CA . ARG A 1 88 ? -11.234 4.883 17.114 1.00 78.50 88 ARG A CA 1
ATOM 695 C C . ARG A 1 88 ? -12.374 4.048 16.545 1.00 78.50 88 ARG A C 1
ATOM 697 O O . ARG A 1 88 ? -13.247 3.637 17.305 1.00 78.50 88 ARG A O 1
ATOM 704 N N . ASP A 1 89 ? -12.341 3.755 15.250 1.00 80.62 89 ASP A N 1
ATOM 705 C CA . ASP A 1 89 ? -13.370 2.954 14.583 1.00 80.62 89 ASP A CA 1
ATOM 706 C C . ASP A 1 89 ? -13.429 1.533 15.145 1.00 80.62 89 ASP A C 1
ATOM 708 O O . ASP A 1 89 ? -14.515 1.007 15.401 1.00 80.62 89 ASP A O 1
ATOM 712 N N . SER A 1 90 ? -12.267 0.933 15.422 1.00 80.56 90 SER A N 1
ATOM 713 C CA . SER A 1 90 ? -12.165 -0.376 16.069 1.00 80.56 90 SER A CA 1
ATOM 714 C C . SER A 1 90 ? -12.794 -0.374 17.467 1.00 80.56 90 SER A C 1
ATOM 716 O O . SER A 1 90 ? -13.631 -1.228 17.769 1.00 80.56 90 SER A O 1
ATOM 718 N N . VAL A 1 91 ? -12.477 0.626 18.300 1.00 85.81 91 VAL A N 1
ATOM 719 C CA . VAL A 1 91 ? -13.065 0.774 19.645 1.00 85.81 91 VAL A CA 1
ATOM 720 C C . VAL A 1 91 ? -14.577 0.986 19.569 1.00 85.81 91 VAL A C 1
ATOM 722 O O . VAL A 1 91 ? -15.323 0.323 20.292 1.00 85.81 91 VAL A O 1
ATOM 725 N N . ASN A 1 92 ? -15.048 1.866 18.683 1.00 87.75 92 ASN A N 1
ATOM 726 C CA . ASN A 1 92 ? -16.474 2.148 18.510 1.00 87.75 92 ASN A CA 1
ATOM 727 C C . ASN A 1 92 ? -17.242 0.906 18.043 1.00 87.75 92 ASN A C 1
ATOM 729 O O . ASN A 1 92 ? -18.315 0.610 18.571 1.00 87.75 92 ASN A O 1
ATOM 733 N N . THR A 1 93 ? -16.676 0.153 17.099 1.00 87.56 93 THR A N 1
ATOM 734 C CA . THR A 1 93 ? -17.262 -1.091 16.582 1.00 87.56 93 THR A CA 1
ATOM 735 C C . THR A 1 93 ? -17.362 -2.145 17.680 1.00 87.56 93 THR A C 1
ATOM 737 O O . THR A 1 93 ? -18.435 -2.709 17.894 1.00 87.56 93 THR A O 1
ATOM 740 N N . ALA A 1 94 ? -16.276 -2.372 18.426 1.00 86.88 94 ALA A N 1
ATOM 741 C CA . ALA A 1 94 ? -16.261 -3.323 19.535 1.00 86.88 94 ALA A CA 1
ATOM 742 C C . ALA A 1 94 ? -17.263 -2.930 20.632 1.00 86.88 94 ALA A C 1
ATOM 744 O O . ALA A 1 94 ? -18.057 -3.759 21.071 1.00 86.88 94 ALA A O 1
ATOM 745 N N . THR A 1 95 ? -17.284 -1.653 21.019 1.00 88.69 95 THR A N 1
ATOM 746 C CA . THR A 1 95 ? -18.209 -1.132 22.037 1.00 88.69 95 THR A CA 1
ATOM 747 C C . THR A 1 95 ? -19.663 -1.295 21.599 1.00 88.69 95 THR A C 1
ATOM 749 O O . THR A 1 95 ? -20.494 -1.759 22.377 1.00 88.69 95 THR A O 1
ATOM 752 N N . SER A 1 96 ? -19.971 -0.984 20.338 1.00 87.88 96 SER A N 1
ATOM 753 C CA . SER A 1 96 ? -21.317 -1.152 19.778 1.00 87.88 96 SER A CA 1
ATOM 754 C C . SER A 1 96 ? -21.754 -2.620 19.786 1.00 87.88 96 SER A C 1
ATOM 756 O O . SER A 1 96 ? -22.879 -2.922 20.180 1.00 87.88 96 SER A O 1
ATOM 758 N N . ALA A 1 97 ? -20.859 -3.543 19.418 1.00 88.00 97 ALA A N 1
ATOM 759 C CA . ALA A 1 97 ? -21.134 -4.979 19.457 1.00 88.00 97 ALA A CA 1
ATOM 760 C C . ALA A 1 97 ? -21.369 -5.491 20.890 1.00 88.00 97 ALA A C 1
ATOM 762 O O . ALA A 1 97 ? -22.292 -6.273 21.120 1.00 88.00 97 ALA A O 1
ATOM 763 N N . MET A 1 98 ? -20.582 -5.018 21.864 1.00 88.69 98 MET A N 1
ATOM 764 C CA . MET A 1 98 ? -20.755 -5.359 23.281 1.00 88.69 98 MET A CA 1
ATOM 765 C C . MET A 1 98 ? -22.091 -4.855 23.839 1.00 88.69 98 MET A C 1
ATOM 767 O O . MET A 1 98 ? -22.794 -5.609 24.509 1.00 88.69 98 MET A O 1
ATOM 771 N N . LEU A 1 99 ? -22.466 -3.604 23.548 1.00 89.19 99 LEU A N 1
ATOM 772 C CA . LEU A 1 99 ? -23.742 -3.022 23.983 1.00 89.19 99 LEU A CA 1
ATOM 773 C C . LEU A 1 99 ? -24.941 -3.759 23.375 1.00 89.19 99 LEU A C 1
ATOM 775 O O . LEU A 1 99 ? -25.894 -4.073 24.089 1.00 89.19 99 LEU A O 1
ATOM 779 N N . ALA A 1 100 ? -24.861 -4.103 22.085 1.00 87.44 100 ALA A N 1
ATOM 780 C CA . ALA A 1 100 ? -25.884 -4.893 21.409 1.00 87.44 100 ALA A CA 1
ATOM 781 C C . ALA A 1 100 ? -26.044 -6.285 22.043 1.00 87.44 100 ALA A C 1
ATOM 783 O O . ALA A 1 100 ? -27.166 -6.697 22.337 1.00 87.44 100 ALA A O 1
ATOM 784 N N . ALA A 1 101 ? -24.936 -6.983 22.316 1.00 88.31 101 ALA A N 1
ATOM 785 C CA . ALA A 1 101 ? -24.957 -8.278 22.998 1.00 88.31 101 ALA A CA 1
ATOM 786 C C . ALA A 1 101 ? -25.505 -8.183 24.436 1.00 88.31 101 ALA A C 1
ATOM 788 O O . ALA A 1 101 ? -26.152 -9.113 24.910 1.00 88.31 101 ALA A O 1
ATOM 789 N N . GLY A 1 102 ? -25.288 -7.051 25.114 1.00 86.88 102 GLY A N 1
ATOM 790 C CA . GLY A 1 102 ? -25.821 -6.754 26.447 1.00 86.88 102 GLY A CA 1
ATOM 791 C C . GLY A 1 102 ? -27.283 -6.285 26.482 1.00 86.88 102 GLY A C 1
ATOM 792 O O . GLY A 1 102 ? -27.765 -5.919 27.551 1.00 86.88 102 GLY A O 1
ATOM 793 N N . GLY A 1 103 ? -27.993 -6.256 25.347 1.00 84.00 103 GLY A N 1
ATOM 794 C CA . GLY A 1 103 ? -29.403 -5.848 25.271 1.00 84.00 103 GLY A CA 1
ATOM 795 C C . GLY A 1 103 ? -29.647 -4.331 25.283 1.00 84.00 103 GLY A C 1
ATOM 796 O O . GLY A 1 103 ? -30.796 -3.892 25.311 1.00 84.00 103 GLY A O 1
ATOM 797 N N . LEU A 1 104 ? -28.591 -3.516 25.223 1.00 72.12 104 LEU A N 1
ATOM 798 C CA . LEU A 1 104 ? -28.657 -2.053 25.175 1.00 72.12 104 LEU A CA 1
ATOM 799 C C . LEU A 1 104 ? -28.574 -1.589 23.713 1.00 72.12 104 LEU A C 1
ATOM 801 O O . LEU A 1 104 ? -27.505 -1.276 23.199 1.00 72.12 104 LEU A O 1
ATOM 805 N N . THR A 1 105 ? -29.714 -1.576 23.019 1.00 62.84 105 THR A N 1
ATOM 806 C CA . THR A 1 105 ? -29.787 -1.308 21.566 1.00 62.84 105 THR A CA 1
ATOM 807 C C . THR A 1 105 ? -30.052 0.149 21.193 1.00 62.84 105 THR A C 1
ATOM 809 O O . THR A 1 105 ? -29.879 0.520 20.033 1.00 62.84 105 THR A O 1
ATOM 812 N N . LYS A 1 106 ? -30.467 0.997 22.142 1.00 63.97 106 LYS A N 1
ATOM 813 C CA . LYS A 1 106 ? -30.717 2.419 21.875 1.00 63.97 106 LYS A CA 1
ATOM 814 C C . LYS A 1 106 ? -29.481 3.240 22.245 1.00 63.97 106 LYS A C 1
ATOM 816 O O . LYS A 1 106 ? -29.195 3.346 23.439 1.00 63.97 106 LYS A O 1
ATOM 821 N N . PRO A 1 107 ? -28.759 3.837 21.277 1.00 64.88 107 PRO A N 1
ATOM 822 C CA . PRO A 1 107 ? -27.785 4.863 21.614 1.00 64.88 107 PRO A CA 1
ATOM 823 C C . PRO A 1 107 ? -28.516 5.984 22.365 1.00 64.88 107 PRO A C 1
ATOM 825 O O . PRO A 1 107 ? -29.591 6.417 21.947 1.00 64.88 107 PRO A O 1
ATOM 828 N N . GLY A 1 108 ? -27.969 6.400 23.509 1.00 66.69 108 GLY A N 1
ATOM 829 C CA . GLY A 1 108 ? -28.484 7.554 24.246 1.00 66.69 108 GLY A CA 1
ATOM 830 C C . GLY A 1 108 ? -28.484 8.803 23.361 1.00 66.69 108 GLY A C 1
ATOM 831 O O . GLY A 1 108 ? -27.687 8.905 22.427 1.00 66.69 108 GLY A O 1
ATOM 832 N N . GLU A 1 109 ? -29.390 9.741 23.635 1.00 72.75 109 GLU A N 1
ATOM 833 C CA . GLU A 1 109 ? -29.512 10.986 22.874 1.00 72.75 109 GLU A CA 1
ATOM 834 C C . GLU A 1 109 ? -28.168 11.735 22.847 1.00 72.75 109 GLU A C 1
ATOM 836 O O . GLU A 1 109 ? -27.636 12.141 23.882 1.00 72.75 109 GLU A O 1
ATOM 841 N N . ILE A 1 110 ? -27.587 11.888 21.653 1.00 72.50 110 ILE A N 1
ATOM 842 C CA . ILE A 1 110 ? -26.316 12.594 21.476 1.00 72.50 110 ILE A CA 1
ATOM 843 C C . ILE A 1 110 ? -26.604 14.095 21.521 1.00 72.50 110 ILE A C 1
ATOM 845 O O . ILE A 1 110 ? -26.983 14.702 20.520 1.00 72.50 110 ILE A O 1
ATOM 849 N N . VAL A 1 111 ? -26.399 14.706 22.686 1.00 78.38 111 VAL A N 1
ATOM 850 C CA . VAL A 1 111 ? -26.519 16.158 22.852 1.00 78.38 111 VAL A CA 1
ATOM 851 C C . VAL A 1 111 ? -25.202 16.824 22.444 1.00 78.38 111 VAL A C 1
ATOM 853 O O . VAL A 1 111 ? -24.156 16.603 23.053 1.00 78.38 111 VAL A O 1
ATOM 856 N N . GLN A 1 112 ? -25.239 17.652 21.400 1.00 75.25 112 GLN A N 1
ATOM 857 C CA . GLN A 1 112 ? -24.074 18.416 20.949 1.00 75.25 112 GLN A CA 1
ATOM 858 C C . GLN A 1 112 ? -23.752 19.538 21.944 1.00 75.25 112 GLN A C 1
ATOM 860 O O . GLN A 1 112 ? -24.579 20.415 22.206 1.00 75.25 112 GLN A O 1
ATOM 865 N N . PHE A 1 113 ? -22.528 19.554 22.474 1.00 73.88 113 PHE A N 1
ATOM 866 C CA . PHE A 1 113 ? -22.073 20.647 23.329 1.00 73.88 113 PHE A CA 1
ATOM 867 C C . PHE A 1 113 ? -21.866 21.922 22.502 1.00 73.88 113 PHE A C 1
ATOM 869 O O . PHE A 1 113 ? -21.110 21.937 21.527 1.00 73.88 113 PHE A O 1
ATOM 876 N N . LYS A 1 114 ? -22.494 23.031 22.917 1.00 69.94 114 LYS A N 1
ATOM 877 C CA . LYS A 1 114 ? -22.181 24.357 22.367 1.00 69.94 114 LYS A CA 1
ATOM 878 C C . LYS A 1 114 ? -20.714 24.675 22.660 1.00 69.94 114 LYS A C 1
ATOM 880 O O . LYS A 1 114 ? -20.349 24.885 23.816 1.00 69.94 114 LYS A O 1
ATOM 885 N N . LYS A 1 115 ? -19.881 24.760 21.616 1.00 59.28 115 LYS A N 1
ATOM 886 C CA . LYS A 1 115 ? -18.546 25.369 21.719 1.00 59.28 115 LYS A CA 1
ATOM 887 C C . LYS A 1 115 ? -18.708 26.779 22.294 1.00 59.28 115 LYS A C 1
ATOM 889 O O . LYS A 1 115 ? -19.379 27.614 21.687 1.00 59.28 115 LYS A O 1
ATOM 894 N N . LYS A 1 116 ? -18.116 27.036 23.465 1.00 58.91 116 LYS A N 1
ATOM 895 C CA . LYS A 1 116 ? -17.928 28.407 23.955 1.00 58.91 116 LYS A CA 1
ATOM 896 C C . LYS A 1 116 ? -16.990 29.129 22.979 1.00 58.91 116 LYS A C 1
ATOM 898 O O . LYS A 1 116 ? -15.971 28.556 22.596 1.00 58.91 116 LYS A O 1
ATOM 903 N N . LYS A 1 117 ? -17.413 30.319 22.540 1.00 54.88 117 LYS A N 1
ATOM 904 C CA . LYS A 1 117 ? -16.563 31.289 21.837 1.00 54.88 117 LYS A CA 1
ATOM 905 C C . LYS A 1 117 ? -15.407 31.716 22.729 1.00 54.88 117 LYS A C 1
ATOM 907 O O . LYS A 1 117 ? -15.641 31.790 23.958 1.00 54.88 117 LYS A O 1
#

Foldseek 3Di:
DDPPDPVPDPDPAADPDPVRGDPDCVVVVVVVCVVVVHPPDDPVVVLVVVLLVCLVVVHDLVRNCVVSVPPDSVVSVVNVPNDCVSVVVVVVVVVQVVCVVVVNNDDPDDDDDPPDD